Protein AF-A0A6J4SZC6-F1 (afdb_monomer)

Solvent-accessible surface area (backbone atoms only — not comparable to full-atom values): 7634 Å² total; per-residue (Å²): 131,86,74,79,57,67,68,60,56,47,65,77,42,41,68,59,54,52,50,51,52,50,53,49,51,53,49,54,51,50,54,54,44,52,56,50,33,76,66,45,84,50,66,71,59,24,50,55,47,44,50,51,47,49,38,53,56,39,47,54,49,53,74,46,40,63,61,34,38,77,69,72,75,37,51,73,73,54,51,55,50,39,55,51,51,38,54,50,43,55,60,64,45,55,80,50,44,61,59,62,58,57,70,69,66,71,58,73,91,76,55,59,85,82,65,72,66,90,78,82,84,80,88,82,87,88,130

pLDDT: mean 89.66, std 16.49, range [36.19, 98.75]

Mean predicted aligned error: 7.27 Å

Secondary structure (DSSP, 8-state):
--PPPHHHHHHHTHHHHHHHHHHHHHHHHHHHHHHHHHT-S-HHHHHHHHHHHHHHHHHHHHHTHHHHHHTTSS-HHHHHHHHHHHHHHHHHHTTTHHHHHHTT---HHHH-GGG--TTSSSSSS--

InterPro domains:
  IPR002655 Acyl-CoA oxidase, C-terminal [PF01756] (2-112)
  IPR012258 Acyl-CoA oxidase [PTHR10909] (7-117)
  IPR036250 Acyl-CoA dehydrogenase-like, C-terminal [SSF47203] (2-112)

Radius of gyration: 20.97 Å; Cα contacts (8 Å, |Δi|>4): 43; chains: 1; bounding box: 39×37×79 Å

Sequence (127 aa):
ESGKDPFMVLVDCQDHVVAAARAWVDLVILERFAAAVDRCEDPDVAEVLGRLCSLFALSRIEADRGWFQEHGRLSSPRSKAVIKAVNALCAQLREDAGMLVEAFGVPEAVLGDAVRVPGAAEEKVAA

Nearest PDB structures (foldseek):
  5k3h-assembly2_D  TM=9.469E-01  e=3.369E-02  Caenorhabditis elegans
  5c21-assembly1_B  TM=4.127E-01  e=4.855E+00  Escherichia coli
  5c21-assembly1_A  TM=3.725E-01  e=4.573E+00  Escherichia coli
  5c22-assembly3_C  TM=3.205E-01  e=6.169E+00  Escherichia coli
  5c22-assembly4_D  TM=3.239E-01  e=6.169E+00  Escherichia coli

Foldseek 3Di:
DDDDDVVVVCVVCVVVVVVVVVVVVLVVVLVVLLVVLVPDPDVVVSVLSVLVSLLSVLVVCLVCVVVCVVVVNADPVRNVVSVVSNVVSCVVCVVVVVVVVVVVVDDPVPVPPVPDPPDPPPPPPDD

Organism: NCBI:txid1162706

Structure (mmCIF, N/CA/C/O backbone):
data_AF-A0A6J4SZC6-F1
#
_entry.id   AF-A0A6J4SZC6-F1
#
loop_
_atom_site.group_PDB
_atom_site.id
_atom_site.type_symbol
_atom_site.label_atom_id
_atom_site.label_alt_id
_atom_site.label_comp_id
_atom_site.label_asym_id
_atom_site.label_entity_id
_atom_site.label_seq_id
_atom_site.pdbx_PDB_ins_code
_atom_site.Cartn_x
_atom_site.Cartn_y
_atom_site.Cartn_z
_atom_site.occupancy
_atom_site.B_iso_or_equiv
_atom_site.auth_seq_id
_atom_site.auth_comp_id
_atom_site.auth_asym_id
_atom_site.auth_atom_id
_atom_site.pdbx_PDB_model_num
ATOM 1 N N . GLU A 1 1 ? 15.296 -16.371 -40.719 1.00 47.22 1 GLU A N 1
ATOM 2 C CA . GLU A 1 1 ? 16.004 -15.830 -39.543 1.00 47.22 1 GLU A CA 1
ATOM 3 C C . GLU A 1 1 ? 15.599 -16.657 -38.338 1.00 47.22 1 GLU A C 1
ATOM 5 O O . GLU A 1 1 ? 14.408 -16.793 -38.091 1.00 47.22 1 GLU A O 1
ATOM 10 N N . SER A 1 2 ? 16.550 -17.313 -37.672 1.00 63.31 2 SER A N 1
ATOM 11 C CA . SER A 1 2 ? 16.240 -18.053 -36.446 1.00 63.31 2 SER A CA 1
ATOM 12 C C . SER A 1 2 ? 16.020 -17.027 -35.339 1.00 63.31 2 SER A C 1
ATOM 14 O O . SER A 1 2 ? 16.944 -16.281 -35.020 1.00 63.31 2 SER A O 1
ATOM 16 N N . GLY A 1 3 ? 14.801 -16.945 -34.803 1.00 78.50 3 GLY A N 1
ATOM 17 C CA . GLY A 1 3 ? 14.509 -16.106 -33.640 1.00 78.50 3 GLY A CA 1
ATOM 18 C C . GLY A 1 3 ? 15.424 -16.456 -32.463 1.00 78.50 3 GLY A C 1
ATOM 19 O O . GLY A 1 3 ? 15.941 -17.574 -32.384 1.00 78.50 3 GLY A O 1
ATOM 20 N N . LYS A 1 4 ? 15.649 -15.488 -31.565 1.00 83.56 4 LYS A N 1
ATOM 21 C CA . LYS A 1 4 ? 16.375 -15.728 -30.309 1.00 83.56 4 LYS A CA 1
ATOM 22 C C . LYS A 1 4 ? 15.714 -16.875 -29.532 1.00 83.56 4 LYS 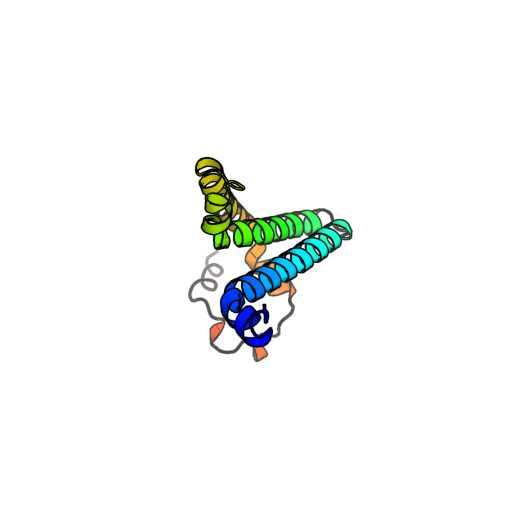A C 1
ATOM 24 O O . LYS A 1 4 ? 14.490 -16.995 -29.544 1.00 83.56 4 LYS A O 1
ATOM 29 N N . ASP A 1 5 ? 16.526 -17.681 -28.848 1.00 93.94 5 ASP A N 1
ATOM 30 C CA . ASP A 1 5 ? 16.051 -18.734 -27.945 1.00 93.94 5 ASP A CA 1
ATOM 31 C C . ASP A 1 5 ? 15.053 -18.156 -26.914 1.00 93.94 5 ASP A C 1
ATOM 33 O O . ASP A 1 5 ? 15.399 -17.187 -26.229 1.00 93.94 5 ASP A O 1
ATOM 37 N N . PRO A 1 6 ? 13.824 -18.700 -26.792 1.00 92.88 6 PRO A N 1
ATOM 38 C CA . PRO A 1 6 ? 12.804 -18.162 -25.891 1.00 92.88 6 PRO A CA 1
ATOM 39 C C . PRO A 1 6 ? 13.247 -18.053 -24.430 1.00 92.88 6 PRO A C 1
ATOM 41 O O . PRO A 1 6 ? 12.839 -17.119 -23.741 1.00 92.88 6 PRO A O 1
ATOM 44 N N . PHE A 1 7 ? 14.092 -18.973 -23.954 1.00 92.69 7 PHE A N 1
ATOM 45 C CA . PHE A 1 7 ? 14.618 -18.904 -22.592 1.00 92.69 7 PHE A CA 1
ATOM 46 C C . PHE A 1 7 ? 15.556 -17.705 -22.419 1.00 92.69 7 PHE A C 1
ATOM 48 O O . PHE A 1 7 ? 15.402 -16.947 -21.464 1.00 92.69 7 PHE A O 1
ATOM 55 N N . MET A 1 8 ? 16.456 -17.460 -23.375 1.00 95.12 8 MET A N 1
ATOM 56 C CA . MET A 1 8 ? 17.303 -16.262 -23.359 1.00 95.12 8 MET A CA 1
ATOM 57 C C . MET A 1 8 ? 16.492 -14.964 -23.432 1.00 95.12 8 MET A C 1
ATOM 59 O O . MET A 1 8 ? 16.807 -14.016 -22.722 1.00 95.12 8 MET A O 1
ATOM 63 N N . VAL A 1 9 ? 15.414 -14.924 -24.224 1.00 92.88 9 VAL A N 1
ATOM 64 C CA . VAL A 1 9 ? 14.513 -13.756 -24.263 1.00 92.88 9 VAL A CA 1
ATOM 65 C C . VAL A 1 9 ? 13.863 -13.505 -22.900 1.00 92.88 9 VAL A C 1
ATOM 67 O O . VAL A 1 9 ? 13.763 -12.354 -22.487 1.00 92.88 9 VAL A O 1
ATOM 70 N N . LEU A 1 10 ? 13.443 -14.560 -22.194 1.00 91.94 10 LEU A N 1
ATOM 71 C CA . LEU A 1 10 ? 12.888 -14.439 -20.844 1.00 91.94 10 LEU A CA 1
ATOM 72 C C . LEU A 1 10 ? 13.926 -13.922 -19.843 1.00 91.94 10 LEU A C 1
ATOM 74 O O . LEU A 1 10 ? 13.595 -13.089 -19.006 1.00 91.94 10 LEU A O 1
ATOM 78 N N . VAL A 1 11 ? 15.162 -14.419 -19.912 1.00 94.50 11 VAL A N 1
ATOM 79 C CA . VAL A 1 11 ? 16.256 -13.950 -19.048 1.00 94.50 11 VAL A CA 1
ATOM 80 C C . VAL A 1 11 ? 16.541 -12.469 -19.299 1.00 94.50 11 VAL A C 1
ATOM 82 O O . VAL A 1 11 ? 16.650 -11.711 -18.338 1.00 94.50 11 VAL A O 1
ATOM 85 N N . ASP A 1 12 ? 16.572 -12.046 -20.567 1.00 95.69 12 ASP A N 1
ATOM 86 C CA . ASP A 1 12 ? 16.805 -10.653 -20.968 1.00 95.69 12 ASP A CA 1
ATOM 87 C C . ASP A 1 12 ? 15.727 -9.679 -20.433 1.00 95.69 12 ASP A C 1
ATOM 89 O O . ASP A 1 12 ? 16.007 -8.489 -20.310 1.00 95.69 12 ASP A O 1
ATOM 93 N N . CYS A 1 13 ? 14.506 -10.147 -20.126 1.00 95.31 13 CYS A N 1
ATOM 94 C CA . CYS A 1 13 ? 13.392 -9.312 -19.643 1.00 95.31 13 CYS A CA 1
ATOM 95 C C . CYS A 1 13 ? 12.839 -9.717 -18.265 1.00 95.31 13 CYS A C 1
ATOM 97 O O . CYS A 1 13 ? 11.733 -9.314 -17.885 1.00 95.31 13 CYS A O 1
ATOM 99 N N . GLN A 1 14 ? 13.573 -10.543 -17.517 1.00 96.56 14 GLN A N 1
ATOM 100 C CA . GLN A 1 14 ? 13.086 -11.151 -16.278 1.00 96.56 14 GLN A CA 1
ATOM 101 C C . GLN A 1 14 ? 12.683 -10.109 -15.227 1.00 96.56 14 GLN A C 1
ATOM 103 O O . GLN A 1 14 ? 11.689 -10.291 -14.522 1.00 96.56 14 GLN A O 1
ATOM 108 N N . ASP A 1 15 ? 13.434 -9.018 -15.119 1.00 95.06 15 ASP A N 1
ATOM 109 C CA . ASP A 1 15 ? 13.154 -7.908 -14.212 1.00 95.06 15 ASP A CA 1
ATOM 110 C C . ASP A 1 15 ? 11.774 -7.287 -14.484 1.00 95.06 15 ASP A C 1
ATOM 112 O O . ASP A 1 15 ? 10.983 -7.109 -13.553 1.00 95.06 15 ASP A O 1
ATOM 116 N N . HIS A 1 16 ? 11.431 -7.063 -15.755 1.00 94.25 16 HIS A N 1
ATOM 117 C CA . HIS A 1 16 ? 10.113 -6.585 -16.167 1.00 94.25 16 HIS A CA 1
ATOM 118 C C . HIS A 1 16 ? 9.007 -7.601 -15.875 1.00 94.25 16 HIS A C 1
ATOM 120 O O . HIS A 1 16 ? 7.935 -7.216 -15.406 1.00 94.25 16 HIS A O 1
ATOM 126 N N . VAL A 1 17 ? 9.255 -8.894 -16.106 1.00 96.19 17 VAL A N 1
ATOM 127 C CA . VAL A 1 17 ? 8.285 -9.961 -15.802 1.00 96.19 17 VAL A CA 1
ATOM 128 C C . VAL A 1 17 ? 7.984 -10.011 -14.303 1.00 96.19 17 VAL A C 1
ATOM 130 O O . VAL A 1 17 ? 6.820 -10.069 -13.903 1.00 96.19 17 VAL A O 1
ATOM 133 N N . VAL A 1 18 ? 9.015 -9.938 -13.460 1.00 96.81 18 VAL A N 1
ATOM 134 C CA . VAL A 1 18 ? 8.857 -9.931 -11.999 1.00 96.81 18 VAL A CA 1
ATOM 135 C C . VAL A 1 18 ? 8.158 -8.656 -11.528 1.00 96.81 18 VAL A C 1
ATOM 137 O O . VAL A 1 18 ? 7.269 -8.736 -10.678 1.00 96.81 18 VAL A O 1
ATOM 140 N N . ALA A 1 19 ? 8.510 -7.493 -12.081 1.00 95.50 19 ALA A N 1
ATOM 141 C CA . ALA A 1 19 ? 7.841 -6.233 -11.765 1.00 95.50 19 ALA A CA 1
ATOM 142 C C . ALA A 1 19 ? 6.347 -6.277 -12.129 1.00 95.50 19 ALA A C 1
ATOM 144 O O . ALA A 1 19 ? 5.504 -5.924 -11.305 1.00 95.50 19 ALA A O 1
ATOM 145 N N . ALA A 1 20 ? 6.005 -6.791 -13.315 1.00 96.50 20 ALA A N 1
ATOM 146 C CA . ALA A 1 20 ? 4.621 -6.959 -13.752 1.00 96.50 20 ALA A CA 1
ATOM 147 C C . ALA A 1 20 ? 3.841 -7.925 -12.846 1.00 96.50 20 ALA A C 1
ATOM 149 O O . ALA A 1 20 ? 2.711 -7.629 -12.460 1.00 96.50 20 ALA A O 1
ATOM 150 N N . ALA A 1 21 ? 4.447 -9.050 -12.453 1.00 97.50 21 ALA A N 1
ATOM 151 C CA . ALA A 1 21 ? 3.822 -10.002 -11.539 1.00 97.50 21 ALA A CA 1
ATOM 152 C C . ALA A 1 21 ? 3.538 -9.381 -10.161 1.00 97.50 21 ALA A C 1
ATOM 154 O O . ALA A 1 21 ? 2.454 -9.571 -9.612 1.00 97.50 21 ALA A O 1
ATOM 155 N N . ARG A 1 22 ? 4.478 -8.599 -9.614 1.00 97.25 22 ARG A N 1
ATOM 156 C CA . ARG A 1 22 ? 4.288 -7.885 -8.339 1.00 97.25 22 ARG A CA 1
ATOM 157 C C . ARG A 1 22 ? 3.178 -6.839 -8.434 1.00 97.25 22 ARG A C 1
ATOM 159 O O . ARG A 1 22 ? 2.287 -6.844 -7.592 1.00 97.25 22 ARG A O 1
ATOM 166 N N . ALA A 1 23 ? 3.184 -6.020 -9.486 1.00 97.06 23 ALA A N 1
ATOM 167 C CA . ALA A 1 23 ? 2.139 -5.023 -9.719 1.00 97.06 23 ALA A CA 1
ATOM 168 C C . ALA A 1 23 ? 0.748 -5.665 -9.875 1.00 97.06 23 ALA A C 1
ATOM 170 O O . ALA A 1 23 ? -0.246 -5.125 -9.394 1.00 97.06 23 ALA A O 1
ATOM 171 N N . TRP A 1 24 ? 0.670 -6.844 -10.503 1.00 98.31 24 TRP A N 1
ATOM 172 C CA . TRP A 1 24 ? -0.572 -7.610 -10.589 1.00 98.31 24 TRP A CA 1
ATOM 173 C C . TRP A 1 24 ? -1.053 -8.098 -9.219 1.00 98.31 24 TRP A C 1
ATOM 175 O O . TRP A 1 24 ? -2.233 -7.970 -8.903 1.00 98.31 24 TRP A O 1
ATOM 185 N N . VAL A 1 25 ? -0.154 -8.622 -8.382 1.00 98.44 25 VAL A N 1
ATOM 186 C CA . VAL A 1 25 ? -0.498 -9.024 -7.009 1.00 98.44 25 VAL A CA 1
ATOM 187 C C . VAL A 1 25 ? -1.010 -7.830 -6.204 1.00 98.44 25 VAL A C 1
ATOM 189 O O . VAL A 1 25 ? -2.036 -7.953 -5.540 1.00 98.44 25 VAL A O 1
ATOM 192 N N . ASP A 1 26 ? -0.355 -6.672 -6.305 1.00 98.12 26 ASP A N 1
ATOM 193 C CA . ASP A 1 26 ? -0.799 -5.445 -5.636 1.00 98.12 26 ASP A CA 1
ATOM 194 C C . ASP A 1 26 ? -2.206 -5.022 -6.080 1.00 98.12 26 ASP A C 1
ATOM 196 O O . ASP A 1 26 ? -3.034 -4.670 -5.239 1.00 98.12 26 ASP A O 1
ATOM 200 N N . LEU A 1 27 ? -2.500 -5.104 -7.384 1.00 98.19 27 LEU A N 1
ATOM 201 C CA . LEU A 1 27 ? -3.833 -4.833 -7.922 1.00 98.19 27 LEU A CA 1
ATOM 202 C C . LEU A 1 27 ? -4.873 -5.800 -7.347 1.00 98.19 27 LEU A C 1
ATOM 204 O O . LEU A 1 27 ? -5.911 -5.356 -6.865 1.00 98.19 27 LEU A O 1
ATOM 208 N N . VAL A 1 28 ? -4.580 -7.103 -7.340 1.00 98.69 28 VAL A N 1
ATOM 209 C CA . VAL A 1 28 ? -5.488 -8.109 -6.774 1.00 98.69 28 VAL A CA 1
ATOM 210 C C . VAL A 1 28 ? -5.745 -7.825 -5.294 1.00 98.69 28 VAL A C 1
ATOM 212 O O . VAL A 1 28 ? -6.897 -7.851 -4.867 1.00 98.69 28 VAL A O 1
ATOM 215 N N . ILE A 1 29 ? -4.710 -7.526 -4.505 1.00 98.62 29 ILE A N 1
ATOM 216 C CA . ILE A 1 29 ? -4.873 -7.183 -3.086 1.00 98.62 29 ILE A CA 1
ATOM 217 C C . ILE A 1 29 ? -5.767 -5.949 -2.939 1.00 98.62 29 ILE A C 1
ATOM 219 O O . ILE A 1 29 ? -6.717 -5.992 -2.159 1.00 98.62 29 ILE A O 1
ATOM 223 N N . LEU A 1 30 ? -5.517 -4.887 -3.711 1.00 98.69 30 LEU A N 1
ATOM 224 C CA . LEU A 1 30 ? -6.304 -3.6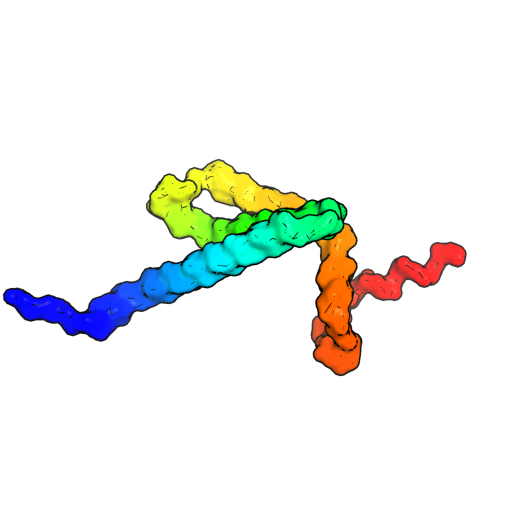55 -3.660 1.00 98.69 30 LEU A CA 1
ATOM 225 C C . LEU A 1 30 ? -7.779 -3.899 -3.995 1.00 98.69 30 LEU A C 1
ATOM 227 O O . LEU A 1 30 ? -8.655 -3.447 -3.263 1.00 98.69 30 LEU A O 1
ATOM 231 N N . GLU A 1 31 ? -8.066 -4.640 -5.065 1.00 98.62 31 GLU A N 1
ATOM 232 C CA . GLU A 1 31 ? -9.438 -4.960 -5.473 1.00 98.62 31 GLU A CA 1
ATOM 233 C C . GLU A 1 31 ? -10.169 -5.781 -4.407 1.00 98.62 31 GLU A C 1
ATOM 235 O O . GLU A 1 31 ? -11.337 -5.527 -4.105 1.00 98.62 31 GLU A O 1
ATOM 240 N N . ARG A 1 32 ? -9.488 -6.763 -3.800 1.00 98.75 32 ARG A N 1
ATOM 241 C CA . ARG A 1 32 ? -10.077 -7.565 -2.720 1.00 98.75 32 ARG A CA 1
ATOM 242 C C . ARG A 1 32 ? -10.273 -6.759 -1.446 1.00 98.75 32 ARG A C 1
ATOM 244 O O . ARG A 1 32 ? -11.289 -6.965 -0.783 1.00 98.75 32 ARG A O 1
ATOM 251 N N . PHE A 1 33 ? -9.354 -5.851 -1.129 1.00 98.56 33 PHE A N 1
ATOM 252 C CA . PHE A 1 33 ? -9.472 -4.960 0.017 1.00 98.56 33 PHE A CA 1
ATOM 253 C C . PHE A 1 33 ? -10.647 -3.997 -0.180 1.00 98.56 33 PHE A C 1
ATOM 255 O O . PHE A 1 33 ? -11.561 -4.003 0.637 1.00 98.56 33 PHE A O 1
ATOM 262 N N . ALA A 1 34 ? -10.708 -3.264 -1.295 1.00 98.56 34 ALA A N 1
ATOM 263 C CA . ALA A 1 34 ? -11.821 -2.361 -1.600 1.00 98.56 34 ALA A CA 1
ATOM 264 C C . ALA A 1 34 ? -13.176 -3.084 -1.537 1.00 98.56 34 ALA A C 1
ATOM 266 O O . ALA A 1 34 ? -14.073 -2.655 -0.819 1.00 98.56 34 ALA A O 1
ATOM 267 N N . ALA A 1 35 ? -13.283 -4.262 -2.158 1.00 98.62 35 ALA A N 1
ATOM 268 C CA . ALA A 1 35 ? -14.505 -5.055 -2.088 1.00 98.62 35 ALA A CA 1
ATOM 269 C C . ALA A 1 35 ? -14.845 -5.528 -0.660 1.00 98.62 35 ALA A C 1
ATOM 271 O O . ALA A 1 35 ? -16.008 -5.786 -0.368 1.00 98.62 35 ALA A O 1
ATOM 272 N N . ALA A 1 36 ? -13.855 -5.729 0.216 1.00 98.38 36 ALA A N 1
ATOM 273 C CA . ALA A 1 36 ? -14.096 -6.059 1.620 1.00 98.38 36 ALA A CA 1
ATOM 274 C C . ALA A 1 36 ? -14.596 -4.845 2.415 1.00 98.38 36 ALA A C 1
ATOM 276 O O . ALA A 1 36 ? -15.505 -5.015 3.222 1.00 98.38 36 ALA A O 1
ATOM 277 N N . VAL A 1 37 ? -14.065 -3.645 2.144 1.00 98.50 37 VAL A N 1
ATOM 278 C CA . VAL A 1 37 ? -14.575 -2.383 2.708 1.00 98.50 37 VAL A CA 1
ATOM 279 C C . VAL A 1 37 ? -16.036 -2.179 2.308 1.00 98.50 37 VAL A C 1
ATOM 281 O O . VAL A 1 37 ? -16.870 -1.958 3.177 1.00 98.50 37 VAL A O 1
ATOM 284 N N . ASP A 1 38 ? -16.369 -2.367 1.029 1.00 98.31 38 ASP A N 1
ATOM 285 C CA . ASP A 1 38 ? -17.737 -2.196 0.513 1.00 98.31 38 ASP A CA 1
ATOM 286 C C . ASP A 1 38 ? -18.759 -3.173 1.125 1.00 98.31 38 ASP A C 1
ATOM 288 O O . ASP A 1 38 ? -19.958 -2.903 1.129 1.00 98.31 38 ASP A O 1
ATOM 292 N N . ARG A 1 39 ? -18.304 -4.335 1.617 1.00 98.31 39 ARG A N 1
ATOM 293 C CA . ARG A 1 39 ? -19.152 -5.337 2.289 1.00 98.31 39 ARG A CA 1
ATOM 294 C C . ARG A 1 39 ? -19.218 -5.157 3.807 1.00 98.31 39 ARG A C 1
ATOM 296 O O . ARG A 1 39 ? -19.901 -5.941 4.460 1.00 98.31 39 ARG A O 1
ATOM 303 N N . CYS A 1 40 ? -18.479 -4.209 4.375 1.00 98.25 40 CYS A N 1
ATOM 304 C CA . CYS A 1 40 ? -18.478 -3.975 5.811 1.00 98.25 40 CYS A CA 1
ATOM 305 C C . CYS A 1 40 ? -19.807 -3.327 6.227 1.00 98.25 40 CYS A C 1
ATOM 307 O O . CYS A 1 40 ? -20.187 -2.285 5.701 1.00 98.25 40 CYS A O 1
ATOM 309 N N . GLU A 1 41 ? -20.532 -3.976 7.140 1.00 97.94 41 GLU A N 1
ATOM 310 C CA . GLU A 1 41 ? -21.857 -3.519 7.585 1.00 97.94 41 GLU A CA 1
ATOM 311 C C . GLU A 1 41 ? -21.772 -2.378 8.606 1.00 97.94 41 GLU A C 1
ATOM 313 O O . GLU A 1 41 ? -22.682 -1.554 8.687 1.00 97.94 41 GLU A O 1
ATOM 318 N N . ASP A 1 42 ? -20.685 -2.334 9.378 1.00 97.94 42 ASP A N 1
ATOM 319 C CA . ASP A 1 42 ? -20.434 -1.287 10.360 1.00 97.94 42 ASP A CA 1
ATOM 320 C C . ASP A 1 42 ? -19.772 -0.080 9.664 1.00 97.94 42 ASP A C 1
ATOM 322 O O . ASP A 1 42 ? -18.653 -0.207 9.154 1.00 97.94 42 ASP A O 1
ATOM 326 N N . PRO A 1 43 ? -20.445 1.085 9.611 1.00 97.25 43 PRO A N 1
ATOM 327 C CA . PRO A 1 43 ? -19.944 2.248 8.888 1.00 97.25 43 PRO A CA 1
ATOM 328 C C . PRO A 1 43 ? -18.663 2.829 9.498 1.00 97.25 43 PRO A C 1
ATOM 330 O O . PRO A 1 43 ? -17.808 3.300 8.747 1.00 97.25 43 PRO A O 1
ATOM 333 N N . ASP A 1 44 ? -18.495 2.759 10.820 1.00 96.06 44 ASP A N 1
ATOM 334 C CA . ASP A 1 44 ? -17.318 3.305 11.501 1.00 96.06 44 ASP A CA 1
ATOM 335 C C . ASP A 1 44 ? -16.095 2.425 11.197 1.00 96.06 44 ASP A C 1
ATOM 337 O O . ASP A 1 44 ? -15.008 2.916 10.874 1.00 96.06 44 ASP A O 1
ATOM 341 N N . VAL A 1 45 ? -16.286 1.101 11.192 1.00 96.25 45 VAL A N 1
ATOM 342 C CA . VAL A 1 45 ? -15.246 0.142 10.786 1.00 96.25 45 VAL A CA 1
ATOM 343 C C . VAL A 1 45 ? -14.913 0.288 9.299 1.00 96.25 45 VAL A C 1
ATOM 345 O O . VAL A 1 45 ? -13.734 0.296 8.929 1.00 96.25 45 VAL A O 1
ATOM 348 N N . ALA A 1 46 ? -15.923 0.437 8.438 1.00 97.94 46 ALA A N 1
ATOM 349 C CA . ALA A 1 46 ? -15.730 0.650 7.006 1.00 97.94 46 ALA A CA 1
ATOM 350 C C . ALA A 1 46 ? -14.886 1.904 6.730 1.00 97.94 46 ALA A C 1
ATOM 352 O O . ALA A 1 46 ? -14.028 1.890 5.846 1.00 97.94 46 ALA A O 1
ATOM 353 N N . GLU A 1 47 ? -15.069 2.969 7.513 1.00 97.81 47 GLU A N 1
ATOM 354 C CA . GLU A 1 47 ? -14.294 4.202 7.388 1.00 97.81 47 GLU A CA 1
ATOM 355 C C . GLU A 1 47 ? -12.802 3.982 7.698 1.00 97.81 47 GLU A C 1
ATOM 357 O O . GLU A 1 47 ? -11.931 4.364 6.903 1.00 97.81 47 GLU A O 1
ATOM 362 N N . VAL A 1 48 ? -12.490 3.310 8.814 1.00 97.56 48 VAL A N 1
ATOM 363 C CA . VAL A 1 48 ? -11.107 2.979 9.208 1.00 97.56 48 VAL A CA 1
ATOM 364 C C . VAL A 1 48 ? -10.453 2.066 8.166 1.00 97.56 48 VAL A C 1
ATOM 366 O O . VAL A 1 48 ? -9.334 2.325 7.707 1.00 97.56 48 VAL A O 1
ATOM 369 N N . LEU A 1 49 ? -11.157 1.016 7.732 1.00 98.00 49 LEU A N 1
ATOM 370 C CA . LEU A 1 49 ? -10.669 0.099 6.699 1.00 98.00 49 LEU A CA 1
ATOM 371 C C . LEU A 1 49 ? -10.491 0.806 5.347 1.00 98.00 49 LEU A C 1
ATOM 373 O O . LEU A 1 49 ? -9.539 0.511 4.623 1.00 98.00 49 LEU A O 1
ATOM 377 N N . GLY A 1 50 ? -11.342 1.780 5.021 1.00 98.38 50 GLY A N 1
ATOM 378 C CA . GLY A 1 50 ? -11.209 2.631 3.840 1.00 98.38 50 GLY A CA 1
A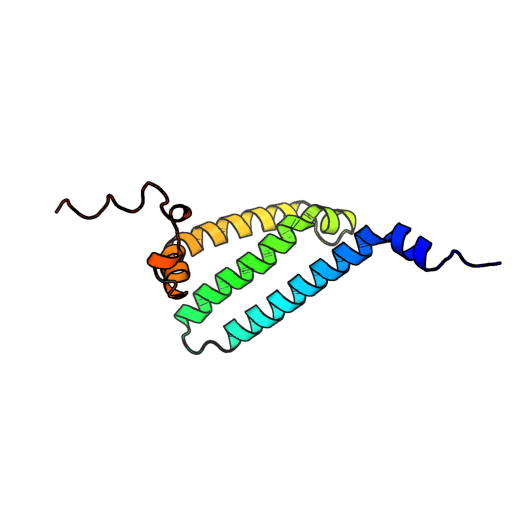TOM 379 C C . GLY A 1 50 ? -9.936 3.483 3.864 1.00 98.38 50 GLY A C 1
ATOM 380 O O . GLY A 1 50 ? -9.234 3.585 2.848 1.00 98.38 50 GLY A O 1
ATOM 381 N N . ARG A 1 51 ? -9.568 4.033 5.031 1.00 98.44 51 ARG A N 1
ATOM 382 C CA . ARG A 1 51 ? -8.280 4.725 5.223 1.00 98.44 51 ARG A CA 1
ATOM 383 C C . ARG A 1 51 ? -7.096 3.776 5.048 1.00 98.44 51 ARG A C 1
ATOM 385 O O . ARG A 1 51 ? -6.149 4.128 4.343 1.00 98.44 51 ARG A O 1
ATOM 392 N N . LEU A 1 52 ? -7.151 2.571 5.619 1.00 98.06 52 LEU A N 1
ATOM 393 C CA . LEU A 1 52 ? -6.107 1.553 5.436 1.00 98.06 52 LEU A CA 1
ATOM 394 C C . LEU A 1 52 ? -5.971 1.108 3.975 1.00 98.06 52 LEU A C 1
ATOM 396 O O . LEU A 1 52 ? -4.854 0.991 3.475 1.00 98.06 52 LEU A O 1
ATOM 400 N N . CYS A 1 53 ? -7.086 0.910 3.271 1.00 98.69 53 CYS A N 1
ATOM 401 C CA . CYS A 1 53 ? -7.107 0.569 1.848 1.00 98.69 53 CYS A CA 1
ATOM 402 C C . CYS A 1 53 ? -6.473 1.686 1.001 1.00 98.69 53 CYS A C 1
ATOM 404 O O . CYS A 1 53 ? -5.626 1.432 0.140 1.00 98.69 53 CYS A O 1
ATOM 406 N N . SER A 1 54 ? -6.797 2.944 1.316 1.00 98.62 54 SER A N 1
ATOM 407 C CA . SER A 1 54 ? -6.185 4.116 0.681 1.00 98.62 54 SER A CA 1
ATOM 408 C C . SER A 1 54 ? -4.682 4.200 0.957 1.00 98.62 54 SER A C 1
ATOM 410 O O . SER A 1 54 ? -3.901 4.484 0.046 1.00 98.62 54 SER A O 1
ATOM 412 N N . LEU A 1 55 ? -4.260 3.923 2.196 1.00 98.69 55 LEU A N 1
ATOM 413 C CA . LEU A 1 55 ? -2.849 3.897 2.578 1.00 98.69 55 LEU A CA 1
ATOM 414 C C . LEU A 1 55 ? -2.100 2.787 1.833 1.00 98.69 55 LEU A C 1
ATOM 416 O O . LEU A 1 55 ? -1.017 3.036 1.302 1.00 98.69 55 LEU A O 1
ATOM 420 N N . PHE A 1 56 ? -2.688 1.593 1.731 1.00 98.69 56 PHE A N 1
ATOM 421 C CA . PHE A 1 56 ? -2.139 0.500 0.933 1.00 98.69 56 PHE A CA 1
ATOM 422 C C . PHE A 1 56 ? -1.928 0.946 -0.519 1.00 98.69 56 PHE A C 1
ATOM 424 O O . 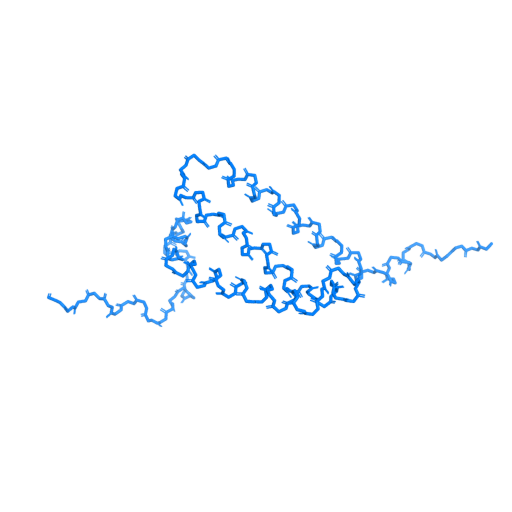PHE A 1 56 ? -0.794 0.947 -0.993 1.00 98.69 56 PHE A O 1
ATOM 431 N N . ALA A 1 57 ? -2.970 1.433 -1.198 1.00 98.50 57 ALA A N 1
ATOM 432 C CA . ALA A 1 57 ? -2.871 1.874 -2.590 1.00 98.50 57 ALA A CA 1
ATOM 433 C C . ALA A 1 57 ? -1.791 2.951 -2.798 1.00 98.50 57 ALA A C 1
ATOM 435 O O . ALA A 1 57 ? -0.942 2.841 -3.687 1.00 98.50 57 ALA A O 1
ATOM 436 N N . LEU A 1 58 ? -1.802 3.996 -1.965 1.00 98.56 58 LEU A N 1
ATOM 437 C CA . LEU A 1 58 ? -0.889 5.127 -2.114 1.00 98.56 58 LEU A CA 1
ATOM 438 C C . LEU A 1 58 ? 0.554 4.774 -1.756 1.00 98.56 58 LEU A C 1
ATOM 440 O O . LEU A 1 58 ? 1.458 5.271 -2.421 1.00 98.56 58 LEU A O 1
ATOM 444 N N . SER A 1 59 ? 0.784 3.895 -0.778 1.00 98.50 59 SER A N 1
ATOM 445 C CA . SER A 1 59 ? 2.134 3.430 -0.434 1.00 98.50 59 SER A CA 1
ATOM 446 C C . SER A 1 59 ? 2.761 2.576 -1.543 1.00 98.50 59 SER A C 1
ATOM 448 O O . SER A 1 59 ? 3.957 2.707 -1.806 1.00 98.50 59 SER A O 1
ATOM 450 N N . ARG A 1 60 ? 1.971 1.765 -2.271 1.00 98.19 60 ARG A N 1
ATOM 451 C CA . ARG A 1 60 ? 2.455 1.052 -3.471 1.00 98.19 60 ARG A CA 1
ATOM 452 C C . ARG A 1 60 ? 2.813 2.034 -4.593 1.00 98.19 60 ARG A C 1
ATOM 454 O 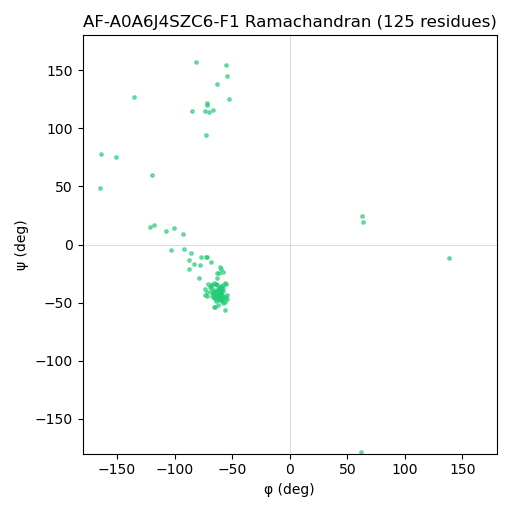O . ARG A 1 60 ? 3.901 1.955 -5.156 1.00 98.19 60 ARG A O 1
ATOM 461 N N . ILE A 1 61 ? 1.957 3.027 -4.855 1.00 97.94 61 ILE A N 1
ATOM 462 C CA . ILE A 1 61 ? 2.248 4.086 -5.841 1.00 97.94 61 ILE A CA 1
ATOM 463 C C . ILE A 1 61 ? 3.488 4.899 -5.443 1.00 97.94 61 ILE A C 1
ATOM 465 O O . ILE A 1 61 ? 4.278 5.276 -6.308 1.00 97.94 61 ILE A O 1
ATOM 469 N N . GLU A 1 62 ? 3.669 5.193 -4.154 1.00 98.44 62 GLU A N 1
ATOM 470 C CA . GLU A 1 62 ? 4.845 5.899 -3.646 1.00 98.44 62 GLU A CA 1
ATOM 471 C C . GLU A 1 62 ? 6.130 5.099 -3.880 1.00 98.44 62 GLU A C 1
ATOM 473 O O . GLU A 1 62 ? 7.114 5.670 -4.358 1.00 98.44 62 GLU A O 1
ATOM 478 N N . ALA A 1 63 ? 6.109 3.793 -3.600 1.00 97.81 63 ALA A N 1
ATOM 479 C CA . ALA A 1 63 ? 7.252 2.907 -3.799 1.00 97.81 63 ALA A CA 1
ATOM 480 C C . ALA A 1 63 ? 7.707 2.876 -5.270 1.00 97.81 63 ALA A C 1
ATOM 482 O O . ALA A 1 63 ? 8.902 2.967 -5.544 1.00 97.81 63 ALA A O 1
ATOM 483 N N . ASP A 1 64 ? 6.756 2.858 -6.209 1.00 97.00 64 ASP A N 1
ATOM 484 C CA . ASP A 1 64 ? 7.022 2.766 -7.652 1.00 97.00 64 ASP A CA 1
ATOM 485 C C . ASP A 1 64 ? 6.940 4.126 -8.384 1.00 97.00 64 ASP A C 1
ATOM 487 O O . ASP A 1 64 ? 6.919 4.207 -9.616 1.00 97.00 64 ASP A O 1
ATOM 491 N N . ARG A 1 65 ? 6.936 5.249 -7.648 1.00 96.88 65 ARG A N 1
ATOM 492 C CA . ARG A 1 65 ? 6.746 6.608 -8.205 1.00 96.88 65 ARG A CA 1
ATOM 493 C C . ARG A 1 65 ? 7.774 7.016 -9.266 1.00 96.88 65 ARG A C 1
ATOM 495 O O .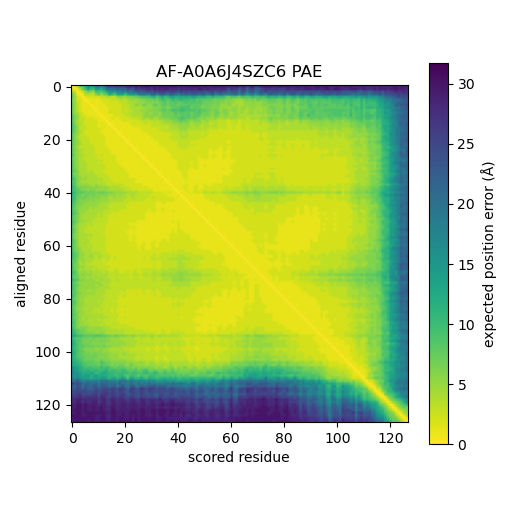 ARG A 1 65 ? 7.503 7.933 -10.042 1.00 96.88 65 ARG A O 1
ATOM 502 N N . GLY A 1 66 ? 8.963 6.410 -9.262 1.00 97.31 66 GLY A N 1
ATOM 503 C CA . GLY A 1 66 ? 9.988 6.608 -10.293 1.00 97.31 66 GLY A CA 1
ATOM 504 C C . GLY A 1 66 ? 9.509 6.084 -11.643 1.00 97.31 66 GLY A C 1
ATOM 505 O O . GLY A 1 66 ? 9.388 6.860 -12.589 1.00 97.31 66 GLY A O 1
ATOM 506 N N . TRP A 1 67 ? 9.082 4.820 -11.671 1.00 96.38 67 TRP A N 1
ATOM 507 C CA . TRP A 1 67 ? 8.535 4.167 -12.858 1.00 96.38 67 TRP A CA 1
ATOM 508 C C . TRP A 1 67 ? 7.346 4.944 -13.436 1.00 96.38 67 TRP A C 1
ATOM 510 O O . TRP A 1 67 ? 7.304 5.231 -14.634 1.00 96.38 67 TRP A O 1
ATOM 520 N N . PHE A 1 68 ? 6.403 5.381 -12.590 1.00 97.25 68 PHE A N 1
ATOM 521 C CA . PHE A 1 68 ? 5.254 6.161 -13.064 1.00 97.25 68 PHE A CA 1
ATOM 522 C C . PHE A 1 68 ? 5.649 7.520 -13.659 1.00 97.25 68 PHE A C 1
ATOM 524 O O . PHE A 1 68 ? 4.985 7.993 -14.585 1.00 97.25 68 PHE A O 1
ATOM 531 N N . GLN A 1 69 ? 6.696 8.166 -13.139 1.00 97.88 69 GLN A N 1
ATOM 532 C CA . GLN A 1 69 ? 7.201 9.428 -13.689 1.00 97.88 69 GLN A CA 1
ATOM 533 C C . GLN A 1 69 ? 7.914 9.213 -15.026 1.00 97.88 69 GLN A C 1
ATOM 535 O O . GLN A 1 69 ? 7.638 9.945 -15.975 1.00 97.88 69 GLN A O 1
ATOM 540 N N . GLU A 1 70 ? 8.763 8.189 -15.124 1.00 97.56 70 GLU A N 1
ATOM 541 C CA . GLU A 1 70 ? 9.479 7.819 -16.355 1.00 97.56 70 GLU A CA 1
ATOM 542 C C . GLU A 1 70 ? 8.519 7.514 -17.512 1.00 97.56 70 GLU A C 1
ATOM 544 O O . GLU A 1 70 ? 8.779 7.883 -18.654 1.00 97.56 70 GLU A O 1
ATOM 549 N N . HIS A 1 71 ? 7.359 6.926 -17.208 1.00 96.56 71 HIS A N 1
ATOM 550 C CA . HIS A 1 71 ? 6.329 6.588 -18.193 1.00 96.56 71 HIS A CA 1
ATOM 551 C C . HIS A 1 71 ? 5.257 7.682 -18.367 1.00 96.56 71 HIS A C 1
ATOM 553 O O . HIS A 1 71 ? 4.219 7.449 -18.994 1.00 96.56 71 HIS A O 1
ATOM 559 N N . GLY A 1 72 ? 5.454 8.871 -17.785 1.00 96.75 72 GLY A N 1
ATOM 560 C CA . GLY A 1 72 ? 4.526 10.000 -17.912 1.00 96.75 72 GLY A CA 1
ATOM 561 C C . GLY A 1 72 ? 3.134 9.753 -17.313 1.00 96.75 72 GLY A C 1
ATOM 562 O O . GLY A 1 72 ? 2.173 10.433 -17.669 1.00 96.75 72 GLY A O 1
ATOM 563 N N . ARG A 1 73 ? 2.998 8.771 -16.415 1.00 96.94 73 ARG A N 1
ATOM 564 C CA . ARG A 1 73 ? 1.752 8.437 -15.702 1.00 96.94 73 ARG A CA 1
ATOM 565 C C . ARG A 1 73 ? 1.573 9.251 -14.422 1.00 96.94 73 ARG A C 1
ATOM 567 O O . ARG A 1 73 ? 0.451 9.415 -13.948 1.00 96.94 73 ARG A O 1
ATOM 574 N N . LEU A 1 74 ? 2.660 9.796 -13.881 1.00 97.19 74 LEU A N 1
ATOM 575 C CA . LEU A 1 74 ? 2.653 10.633 -12.688 1.00 97.19 74 LEU A CA 1
ATOM 576 C C . LEU A 1 74 ? 3.541 11.858 -12.908 1.00 97.19 74 LEU A C 1
ATOM 578 O O . LEU A 1 74 ? 4.705 11.730 -13.262 1.00 97.19 74 LEU A O 1
ATOM 582 N N . SER A 1 75 ? 3.010 13.062 -12.691 1.00 98.19 75 SER A N 1
ATOM 583 C CA . SER A 1 75 ? 3.818 14.285 -12.741 1.00 98.19 75 SER A CA 1
ATOM 584 C C . SER A 1 75 ? 4.574 14.501 -11.429 1.00 98.19 75 SER A C 1
ATOM 586 O O . SER A 1 75 ? 4.138 14.038 -10.373 1.00 98.19 75 SER A O 1
ATOM 588 N N . SER A 1 76 ? 5.670 15.265 -11.455 1.00 97.94 76 SER A N 1
ATOM 589 C CA . SER A 1 76 ? 6.440 15.577 -10.239 1.00 97.94 76 SER A CA 1
ATOM 590 C C . SER A 1 76 ? 5.586 16.204 -9.114 1.00 97.94 76 SER A C 1
ATOM 592 O O . SER A 1 76 ? 5.678 15.738 -7.972 1.00 97.94 76 SER A O 1
ATOM 594 N N . PRO A 1 77 ? 4.677 17.173 -9.380 1.00 98.31 77 PRO A N 1
ATOM 595 C CA . PRO A 1 77 ? 3.765 17.673 -8.350 1.00 98.31 77 PRO A CA 1
ATOM 596 C C . PRO A 1 77 ? 2.843 16.593 -7.770 1.00 98.31 77 PRO A C 1
ATOM 598 O O . PRO A 1 77 ? 2.657 16.542 -6.555 1.00 98.31 77 PRO A O 1
ATOM 601 N N . ARG A 1 78 ? 2.303 15.696 -8.609 1.00 97.88 78 ARG A N 1
ATOM 602 C CA . ARG A 1 78 ? 1.446 14.591 -8.149 1.00 97.88 78 ARG A CA 1
ATOM 603 C C . ARG A 1 78 ? 2.235 13.560 -7.344 1.00 97.88 78 ARG A C 1
ATOM 605 O O . ARG A 1 78 ? 1.730 13.089 -6.336 1.00 97.88 78 ARG A O 1
ATOM 612 N N . SER A 1 79 ? 3.481 13.272 -7.720 1.00 98.25 79 SER A N 1
ATOM 613 C CA . SER A 1 79 ? 4.377 12.413 -6.936 1.00 98.25 79 SER A CA 1
ATOM 614 C C . SER A 1 79 ? 4.581 12.964 -5.522 1.00 98.25 79 SER A C 1
ATOM 616 O O . SER A 1 79 ? 4.409 12.239 -4.548 1.00 98.25 79 SER A O 1
ATOM 618 N N . LYS A 1 80 ? 4.832 14.274 -5.383 1.00 98.25 80 LYS A N 1
ATOM 619 C CA . LYS A 1 80 ? 4.911 14.925 -4.063 1.00 98.25 80 LYS A CA 1
ATOM 620 C C . LYS A 1 80 ? 3.585 14.880 -3.298 1.00 98.25 80 LYS A C 1
ATOM 622 O O . LYS A 1 8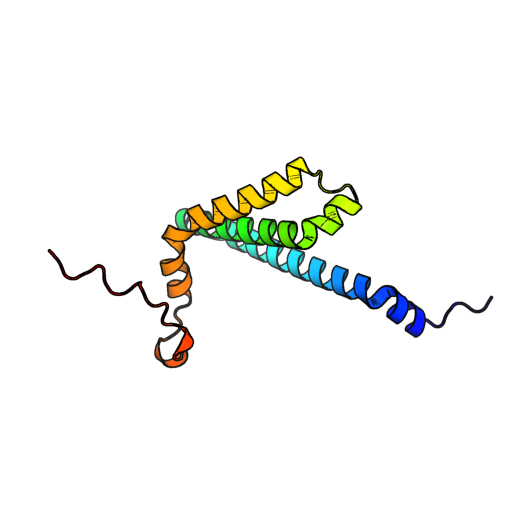0 ? 3.600 14.785 -2.074 1.00 98.25 80 LYS A O 1
ATOM 627 N N . ALA A 1 81 ? 2.452 14.969 -3.993 1.00 98.44 81 ALA A N 1
ATOM 628 C CA . ALA A 1 81 ? 1.137 14.857 -3.368 1.00 98.44 81 ALA A CA 1
ATOM 629 C C . ALA A 1 81 ? 0.883 13.449 -2.802 1.00 98.44 81 ALA A C 1
ATOM 631 O O . ALA A 1 81 ? 0.361 13.351 -1.698 1.00 98.44 81 ALA A O 1
ATOM 632 N N . VAL A 1 82 ? 1.317 12.386 -3.494 1.00 98.56 82 VAL A N 1
ATOM 633 C CA . VAL A 1 82 ? 1.235 11.001 -2.990 1.00 98.56 82 VAL A CA 1
ATOM 634 C C . VAL A 1 82 ? 2.006 10.856 -1.675 1.00 98.56 82 VAL A C 1
ATOM 636 O O . VAL A 1 82 ? 1.427 10.411 -0.692 1.00 98.56 82 VAL A O 1
ATOM 639 N N . ILE A 1 83 ? 3.253 11.336 -1.613 1.00 98.44 83 ILE A N 1
ATOM 640 C CA . ILE A 1 83 ? 4.079 11.301 -0.386 1.00 98.44 83 ILE A CA 1
ATOM 641 C C . ILE A 1 83 ? 3.364 12.007 0.781 1.00 98.44 83 ILE A C 1
ATOM 643 O O . ILE A 1 83 ? 3.330 11.524 1.912 1.00 98.44 83 ILE A O 1
ATOM 647 N N . LYS A 1 84 ? 2.768 13.178 0.523 1.00 98.69 84 LYS A N 1
ATOM 648 C CA . LYS A 1 84 ? 2.006 13.913 1.546 1.00 98.69 84 LYS A CA 1
ATOM 649 C C . LYS A 1 84 ? 0.760 13.149 1.993 1.00 98.69 84 LYS A C 1
ATOM 651 O O . LYS A 1 84 ? 0.471 13.134 3.184 1.00 98.69 84 LYS A O 1
ATOM 656 N N . ALA A 1 85 ? 0.043 12.529 1.059 1.00 98.62 85 ALA A N 1
ATOM 657 C CA . ALA A 1 85 ? -1.162 11.764 1.351 1.00 98.62 85 ALA A CA 1
ATOM 658 C C . ALA A 1 85 ? -0.858 10.517 2.195 1.00 98.62 85 ALA A C 1
ATOM 660 O O . ALA A 1 85 ? -1.569 10.271 3.164 1.00 98.62 85 ALA A O 1
ATOM 661 N N . VAL A 1 86 ? 0.233 9.798 1.903 1.00 98.75 86 VAL A N 1
ATOM 662 C CA . VAL A 1 86 ? 0.700 8.673 2.732 1.00 98.75 86 VAL A CA 1
ATOM 663 C C . VAL A 1 86 ? 0.979 9.133 4.163 1.00 98.75 86 VAL A C 1
ATOM 665 O O . VAL A 1 86 ? 0.434 8.567 5.105 1.00 98.75 86 VAL A O 1
ATOM 668 N N . ASN A 1 87 ? 1.744 10.215 4.343 1.00 98.62 87 ASN A N 1
ATOM 669 C CA . ASN A 1 87 ? 2.035 10.742 5.681 1.00 98.62 87 ASN A CA 1
ATOM 670 C C . ASN A 1 87 ? 0.768 11.193 6.430 1.00 98.62 87 ASN A C 1
ATOM 672 O O . ASN A 1 87 ? 0.653 10.968 7.634 1.00 98.62 87 ASN A O 1
ATOM 676 N N . ALA A 1 88 ? -0.184 11.816 5.729 1.00 98.56 88 ALA A N 1
ATOM 677 C CA . ALA A 1 88 ? -1.453 12.234 6.317 1.00 98.56 88 ALA A CA 1
ATOM 678 C C . ALA A 1 88 ? -2.295 11.033 6.774 1.00 98.56 88 ALA A C 1
ATOM 680 O O . ALA A 1 88 ? -2.813 11.048 7.887 1.00 98.56 88 ALA A O 1
ATOM 681 N N . LEU A 1 89 ? -2.382 9.978 5.959 1.00 98.50 89 LEU A N 1
ATOM 682 C CA . LEU A 1 89 ? -3.088 8.746 6.315 1.00 98.50 89 LEU A CA 1
ATOM 683 C C . LEU A 1 89 ? -2.430 8.035 7.499 1.00 98.50 89 LEU A C 1
ATOM 685 O O . LEU A 1 89 ? -3.131 7.629 8.419 1.00 98.50 89 LEU A O 1
ATOM 689 N N . CYS A 1 90 ? -1.096 7.953 7.536 1.00 98.38 90 CYS A N 1
ATOM 690 C CA . CYS A 1 90 ? -0.375 7.427 8.698 1.00 98.38 90 CYS A CA 1
ATOM 691 C C . CYS A 1 90 ? -0.662 8.232 9.974 1.00 98.38 90 CYS A C 1
ATOM 693 O O . CYS A 1 90 ? -0.752 7.659 11.055 1.00 98.38 90 CYS A O 1
ATOM 695 N N . ALA A 1 91 ? -0.796 9.559 9.870 1.00 98.00 91 ALA A N 1
ATOM 696 C CA . ALA A 1 91 ? -1.137 10.397 11.015 1.00 98.00 91 ALA A CA 1
ATOM 697 C C . ALA A 1 91 ? -2.574 10.162 11.502 1.00 98.00 91 ALA A C 1
ATOM 699 O O . ALA A 1 91 ? -2.774 10.080 12.708 1.00 98.00 91 ALA A O 1
ATOM 700 N N . GLN A 1 92 ? -3.535 10.013 10.585 1.00 97.00 92 GLN A N 1
ATOM 701 C CA . GLN A 1 92 ? -4.937 9.714 10.908 1.00 97.00 92 GLN A CA 1
ATOM 702 C C . GLN A 1 92 ? -5.090 8.326 11.539 1.00 97.00 92 GLN A C 1
ATOM 704 O O . GLN A 1 92 ? -5.725 8.182 12.572 1.00 97.00 92 GLN A O 1
ATOM 709 N N . LEU A 1 93 ? -4.452 7.309 10.957 1.00 97.00 93 LEU A N 1
ATOM 710 C CA . LEU A 1 93 ? -4.533 5.924 11.429 1.00 97.00 93 LEU A CA 1
ATOM 711 C C . LEU A 1 93 ? -3.773 5.670 12.735 1.00 97.00 93 LEU A C 1
ATOM 713 O O . LEU A 1 93 ? -3.923 4.603 13.320 1.00 97.00 93 LEU A O 1
ATOM 717 N N . ARG A 1 94 ? -2.946 6.615 13.200 1.00 96.00 94 ARG A N 1
ATOM 718 C CA . ARG A 1 94 ? -2.182 6.460 14.445 1.00 96.00 94 ARG A CA 1
ATOM 719 C C . ARG A 1 94 ? -3.093 6.204 15.646 1.00 96.00 94 ARG A C 1
ATOM 721 O O . ARG A 1 94 ? -2.721 5.401 16.495 1.00 96.00 94 ARG A O 1
ATOM 728 N N . GLU A 1 95 ? -4.236 6.881 15.719 1.00 92.81 95 GLU A N 1
ATOM 729 C CA . GLU A 1 95 ? -5.189 6.732 16.828 1.00 92.81 95 GLU A CA 1
ATOM 730 C C . GLU A 1 95 ? -5.855 5.345 16.814 1.00 92.81 95 GLU A C 1
ATOM 732 O O . GLU A 1 95 ? -6.041 4.739 17.866 1.00 92.81 95 GLU A O 1
ATOM 737 N N . ASP A 1 96 ? -6.100 4.798 15.619 1.00 93.88 96 ASP A N 1
ATOM 738 C CA . ASP A 1 96 ? -6.711 3.480 15.411 1.00 93.88 96 ASP A CA 1
ATOM 739 C C . ASP A 1 96 ? -5.694 2.317 15.497 1.00 93.88 96 ASP A C 1
ATOM 741 O O . ASP A 1 96 ? -6.077 1.156 15.635 1.00 93.88 96 ASP A O 1
ATOM 745 N N . ALA A 1 97 ? -4.386 2.594 15.400 1.00 92.62 97 ALA A N 1
ATOM 746 C CA . ALA A 1 97 ? -3.350 1.582 15.165 1.00 92.62 97 ALA A CA 1
ATOM 747 C C . ALA A 1 97 ? -3.276 0.493 16.247 1.00 92.62 97 ALA A C 1
ATOM 749 O O . ALA A 1 97 ? -3.087 -0.677 15.916 1.00 92.62 97 ALA A O 1
ATOM 750 N N . GLY A 1 98 ? -3.430 0.862 17.523 1.00 91.62 98 GLY A N 1
ATOM 751 C CA . GLY A 1 98 ? -3.436 -0.105 18.627 1.00 91.62 98 GLY A CA 1
ATOM 752 C C . GLY A 1 98 ? -4.599 -1.087 18.499 1.00 91.62 98 GLY A C 1
ATOM 753 O O . GLY A 1 98 ? -4.385 -2.295 18.442 1.00 91.62 98 GLY A O 1
ATOM 754 N N . MET A 1 99 ? -5.810 -0.553 18.329 1.00 93.50 99 MET A N 1
ATOM 755 C CA . MET A 1 99 ? -7.031 -1.341 18.145 1.00 93.50 99 MET A CA 1
ATOM 756 C C . MET A 1 99 ? -6.954 -2.241 16.905 1.00 93.50 99 MET A C 1
ATOM 758 O O . MET A 1 99 ? -7.312 -3.414 16.975 1.00 93.50 99 MET A O 1
ATOM 762 N N . LEU A 1 100 ? -6.419 -1.739 15.789 1.00 93.88 100 LEU A N 1
ATOM 763 C CA . LEU A 1 100 ? -6.244 -2.519 14.561 1.00 93.88 100 LEU A CA 1
ATOM 764 C C . LEU A 1 100 ? -5.298 -3.715 14.740 1.00 93.88 100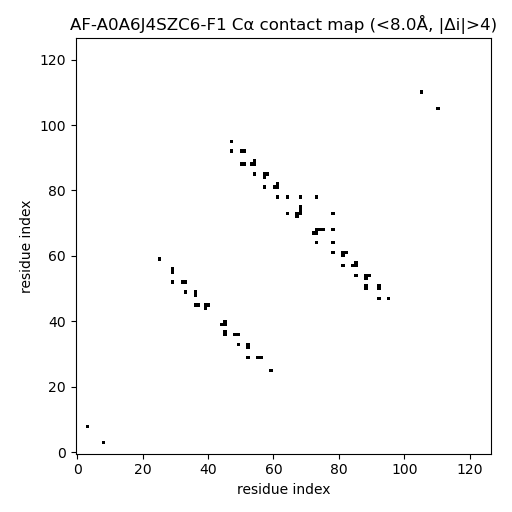 LEU A C 1
ATOM 766 O O . LEU A 1 100 ? -5.542 -4.777 14.171 1.00 93.88 100 LEU A O 1
ATOM 770 N N . VAL A 1 101 ? -4.221 -3.555 15.514 1.00 92.00 101 VAL A N 1
ATOM 771 C CA . VAL A 1 101 ? -3.283 -4.649 15.810 1.00 92.00 101 VAL A CA 1
ATOM 772 C C . VAL A 1 101 ? -3.898 -5.638 16.801 1.00 92.00 101 VAL A C 1
ATOM 774 O O . VAL A 1 101 ? -3.821 -6.847 16.583 1.00 92.00 101 VAL A O 1
ATOM 777 N N . GLU A 1 102 ? -4.552 -5.143 17.852 1.00 90.81 102 GLU A N 1
ATOM 778 C CA . GLU A 1 102 ? -5.256 -5.974 18.836 1.00 90.81 102 GLU A CA 1
ATOM 779 C C . GLU A 1 102 ? -6.372 -6.811 18.193 1.00 90.81 102 GLU A C 1
ATOM 781 O O . GLU A 1 102 ? -6.554 -7.975 18.551 1.00 90.81 102 GLU A O 1
ATOM 786 N N . ALA A 1 103 ? -7.066 -6.271 17.185 1.00 92.62 103 ALA A N 1
ATOM 787 C CA . ALA A 1 103 ? -8.146 -6.948 16.468 1.00 92.62 103 ALA A CA 1
ATOM 788 C C . ALA A 1 103 ? -7.715 -8.243 15.752 1.00 92.62 103 ALA A C 1
ATOM 790 O O . ALA A 1 103 ? -8.562 -9.095 15.479 1.00 92.62 103 ALA A O 1
ATOM 791 N N . PHE A 1 104 ? -6.418 -8.450 15.488 1.00 91.00 104 PHE A N 1
ATOM 792 C CA . PHE A 1 104 ? -5.925 -9.738 14.982 1.00 91.00 104 PHE A CA 1
ATOM 793 C C . PHE A 1 104 ? -6.032 -10.871 16.015 1.00 91.00 104 PHE A C 1
ATOM 795 O O . PHE A 1 104 ? -5.908 -12.039 15.645 1.00 91.00 104 PHE A O 1
ATOM 802 N N . GLY A 1 105 ? -6.245 -10.553 17.298 1.00 90.94 105 GLY A N 1
ATOM 803 C CA . GLY A 1 105 ? -6.457 -11.537 18.360 1.00 90.94 105 GLY A CA 1
ATOM 804 C C . GLY A 1 105 ? -5.258 -12.457 18.593 1.00 90.94 105 GLY A C 1
ATOM 805 O O . GLY A 1 105 ? -5.430 -13.588 19.047 1.00 90.94 105 GLY A O 1
ATOM 806 N N . VAL A 1 106 ? -4.048 -12.007 18.245 1.00 88.62 106 VAL A N 1
ATOM 807 C CA . VAL A 1 106 ? -2.829 -12.811 18.375 1.00 88.62 106 VAL A CA 1
ATOM 808 C C . VAL A 1 106 ? -2.462 -12.939 19.860 1.00 88.62 106 VAL A C 1
ATOM 810 O O . VAL A 1 106 ? -2.216 -11.920 20.504 1.00 88.62 106 VAL A O 1
ATOM 813 N N . PRO A 1 107 ? -2.394 -14.160 20.428 1.00 87.25 107 PRO A N 1
ATOM 814 C CA . PRO A 1 107 ? -2.066 -14.336 21.841 1.00 87.25 107 PRO A CA 1
ATOM 815 C C . PRO A 1 107 ? -0.656 -13.839 22.186 1.00 87.25 107 PRO A C 1
ATOM 817 O O . PRO A 1 107 ? 0.302 -14.169 21.490 1.00 87.25 107 PRO A O 1
ATOM 820 N N . GLU A 1 108 ? -0.489 -13.153 23.321 1.00 83.62 108 GLU A N 1
ATOM 821 C CA . GLU A 1 108 ? 0.828 -12.641 23.746 1.00 83.62 108 GLU A CA 1
ATOM 822 C C . GLU A 1 108 ? 1.904 -13.733 23.831 1.00 83.62 108 GLU A C 1
ATOM 824 O O . GLU A 1 108 ? 3.061 -13.505 23.483 1.00 83.62 108 GLU A O 1
ATOM 829 N N . ALA A 1 109 ? 1.516 -14.954 24.213 1.00 85.75 109 ALA A N 1
ATOM 830 C CA . ALA A 1 109 ? 2.420 -16.096 24.328 1.00 85.75 109 ALA A CA 1
ATOM 831 C C . ALA A 1 109 ? 3.123 -16.477 23.009 1.00 85.75 109 ALA A C 1
ATOM 833 O O . ALA A 1 109 ? 4.159 -17.139 23.054 1.00 85.75 109 ALA A O 1
ATOM 834 N N . VAL A 1 110 ? 2.579 -16.085 21.848 1.00 87.75 110 VAL A N 1
ATOM 835 C CA . VAL A 1 110 ? 3.173 -16.378 20.531 1.00 87.75 110 VAL A CA 1
ATOM 836 C C . VAL A 1 110 ? 3.893 -15.179 19.906 1.00 87.75 110 VAL A C 1
ATOM 838 O O . VAL A 1 110 ? 4.520 -15.333 18.861 1.00 87.75 110 VAL A O 1
ATOM 841 N N . LEU A 1 111 ? 3.830 -13.998 20.531 1.00 81.25 111 LEU A N 1
ATOM 842 C CA . LEU A 1 111 ? 4.397 -12.753 19.997 1.00 81.25 111 LEU A CA 1
ATOM 843 C C . LEU A 1 111 ? 5.925 -12.656 20.166 1.00 81.25 111 LEU A C 1
ATOM 845 O O . LEU A 1 111 ? 6.579 -11.892 19.456 1.00 81.25 111 LEU A O 1
ATOM 849 N N . GLY A 1 112 ? 6.508 -13.471 21.050 1.00 77.19 112 GLY A N 1
ATOM 850 C CA . GLY A 1 112 ? 7.944 -13.467 21.336 1.00 77.19 112 GLY A CA 1
ATOM 851 C C . GLY A 1 112 ? 8.448 -12.133 21.908 1.00 77.19 112 GLY A C 1
ATOM 852 O O . GLY A 1 112 ? 7.698 -11.179 22.110 1.00 77.19 112 GLY A O 1
ATOM 853 N N . ASP A 1 113 ? 9.754 -12.044 22.159 1.00 72.38 113 ASP A N 1
ATOM 854 C CA . ASP A 1 113 ? 10.349 -10.871 22.823 1.00 72.38 113 ASP A CA 1
ATOM 855 C C . ASP A 1 113 ? 10.410 -9.612 21.931 1.00 72.38 113 ASP A C 1
ATOM 857 O O . ASP A 1 113 ? 10.682 -8.514 22.417 1.00 72.38 113 ASP A O 1
ATOM 861 N N . ALA A 1 114 ? 10.137 -9.746 20.628 1.00 65.88 114 ALA A N 1
ATOM 862 C CA . ALA A 1 114 ? 10.257 -8.675 19.636 1.00 65.88 114 ALA A CA 1
ATOM 863 C C . ALA A 1 114 ? 9.103 -7.651 19.656 1.00 65.88 114 ALA A C 1
ATOM 865 O O . ALA A 1 114 ? 9.210 -6.609 19.012 1.00 65.88 114 ALA A O 1
ATOM 866 N N . VAL A 1 115 ? 8.009 -7.924 20.379 1.00 61.50 115 VAL A N 1
ATOM 867 C CA . VAL A 1 115 ? 6.800 -7.075 20.377 1.00 61.50 115 VAL A CA 1
ATOM 868 C C . VAL A 1 115 ? 6.834 -5.937 21.400 1.00 61.50 115 VAL A C 1
ATOM 870 O O . VAL A 1 115 ? 6.065 -4.983 21.286 1.00 61.50 115 VAL A O 1
ATOM 873 N N . ARG A 1 116 ? 7.761 -5.948 22.367 1.00 56.44 116 ARG A N 1
ATOM 874 C CA . ARG A 1 116 ? 7.903 -4.817 23.297 1.00 56.44 116 ARG A CA 1
ATOM 875 C C . ARG A 1 116 ? 8.527 -3.614 22.594 1.00 56.44 116 ARG A C 1
ATOM 877 O O . ARG A 1 116 ? 9.744 -3.460 22.579 1.00 56.44 116 ARG A O 1
ATOM 884 N N . VAL A 1 117 ? 7.687 -2.716 22.086 1.00 56.25 117 VAL A N 1
ATOM 885 C CA . VAL A 1 117 ? 8.091 -1.329 21.836 1.00 56.25 117 VAL A CA 1
ATOM 886 C C . VAL A 1 117 ? 8.273 -0.665 23.211 1.00 56.25 117 VAL A C 1
ATOM 888 O O . VAL A 1 117 ? 7.296 -0.546 23.956 1.00 56.25 117 VAL A O 1
ATOM 891 N N . PRO A 1 118 ? 9.494 -0.261 23.607 1.00 45.47 118 PRO A N 1
ATOM 892 C CA . PRO A 1 118 ? 9.692 0.429 24.874 1.00 45.47 118 PRO A CA 1
ATOM 893 C C . PRO A 1 118 ? 9.005 1.801 24.796 1.00 45.47 118 PRO A C 1
ATOM 895 O O . PRO A 1 118 ? 9.391 2.627 23.973 1.00 45.47 118 PRO A O 1
ATOM 898 N N . GLY A 1 119 ? 7.975 2.030 25.620 1.00 48.66 119 GLY A N 1
ATOM 899 C CA . GLY A 1 119 ? 7.339 3.350 25.774 1.00 48.66 119 GLY A CA 1
ATOM 900 C C . GLY A 1 119 ? 5.808 3.389 25.865 1.00 48.66 119 GLY A C 1
ATOM 901 O O . GLY A 1 119 ? 5.275 4.422 26.246 1.00 48.66 119 GLY A O 1
ATOM 902 N N . ALA A 1 120 ? 5.083 2.303 25.574 1.00 48.69 120 ALA A N 1
ATOM 903 C CA . ALA A 1 120 ? 3.609 2.308 25.633 1.00 48.69 120 ALA A CA 1
ATOM 904 C C . ALA A 1 120 ? 3.015 2.006 27.031 1.00 48.69 120 ALA A C 1
ATOM 906 O O . ALA A 1 120 ? 1.807 2.106 27.216 1.00 48.69 120 ALA A O 1
ATOM 907 N N . ALA A 1 121 ? 3.840 1.631 28.017 1.00 42.38 121 ALA A N 1
ATOM 908 C CA . ALA A 1 121 ? 3.376 1.084 29.298 1.00 42.38 121 ALA A CA 1
ATOM 909 C C . ALA A 1 121 ? 3.505 2.020 30.522 1.00 42.38 121 ALA A C 1
ATOM 911 O O . ALA A 1 121 ? 3.317 1.549 31.639 1.00 42.38 121 ALA A O 1
ATOM 912 N N . GLU A 1 122 ? 3.797 3.318 30.365 1.00 41.59 122 GLU A N 1
ATOM 913 C CA . GLU A 1 122 ? 4.013 4.220 31.522 1.00 41.59 122 GLU A CA 1
ATOM 914 C C . GLU A 1 122 ? 3.025 5.390 31.661 1.00 41.59 122 GLU A C 1
ATOM 916 O O . GLU A 1 122 ? 3.261 6.298 32.451 1.00 41.59 122 GLU A O 1
ATOM 921 N N . GLU A 1 123 ? 1.868 5.361 30.998 1.00 41.09 123 GLU A N 1
ATOM 922 C CA . GLU A 1 123 ? 0.836 6.391 31.199 1.00 41.09 123 GLU A CA 1
ATOM 923 C C . GLU A 1 123 ? -0.472 5.787 31.717 1.00 41.09 123 GLU A C 1
ATOM 925 O O . GLU A 1 123 ? -1.505 5.851 31.060 1.00 41.09 123 GLU A O 1
ATOM 930 N N . LYS A 1 124 ? -0.431 5.137 32.893 1.00 42.41 124 LYS A N 1
ATOM 931 C CA . LYS A 1 124 ? -1.645 4.832 33.681 1.00 42.41 124 LYS A CA 1
ATOM 932 C C . LYS A 1 124 ? -1.385 4.422 35.142 1.00 42.41 124 LYS A C 1
ATOM 934 O O . LYS A 1 124 ? -1.966 3.455 35.604 1.00 42.41 124 LYS A O 1
ATOM 939 N N . VAL A 1 125 ? -0.574 5.171 35.900 1.00 42.66 125 VAL A N 1
ATOM 940 C CA . VAL A 1 125 ? -0.679 5.233 37.382 1.00 42.66 125 VAL A CA 1
ATOM 941 C C . VAL A 1 125 ? -0.202 6.607 37.883 1.00 42.66 125 VAL A C 1
ATOM 943 O O . VAL A 1 125 ? 0.903 6.740 38.394 1.00 42.66 125 VAL A O 1
ATOM 946 N N . ALA A 1 126 ? -1.021 7.647 37.715 1.00 39.50 126 ALA A N 1
ATOM 947 C CA . ALA A 1 126 ? -0.926 8.888 38.496 1.00 39.50 126 ALA A CA 1
ATOM 948 C C . ALA A 1 126 ? -2.226 9.699 38.353 1.00 39.50 126 ALA A C 1
ATOM 950 O O . ALA A 1 126 ? -2.295 10.654 37.582 1.00 39.50 126 ALA A O 1
ATOM 951 N N . ALA A 1 127 ? -3.263 9.285 39.079 1.00 36.19 127 ALA A N 1
ATOM 952 C CA . ALA A 1 127 ? -4.389 10.121 39.49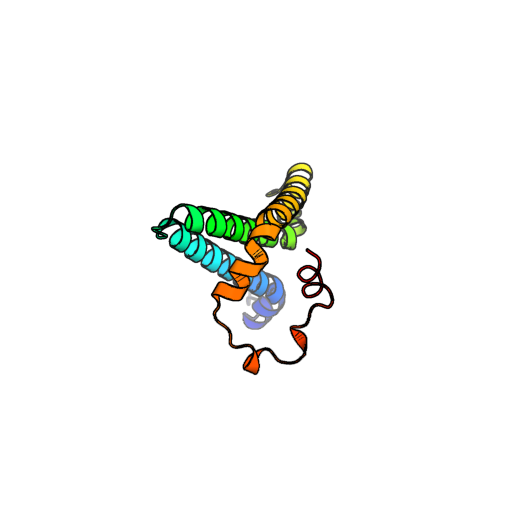0 1.00 36.19 127 ALA A CA 1
ATOM 953 C C . ALA A 1 127 ? -4.949 9.561 40.801 1.00 36.19 127 ALA A C 1
ATOM 955 O O . ALA A 1 127 ? -5.079 8.317 40.880 1.00 36.19 127 ALA A O 1
#